Protein AF-A0A284R2G6-F1 (afdb_monomer_lite)

Organism: Armillaria ostoyae (NCBI:txid47428)

pLDDT: mean 84.26, std 8.33, range [53.84, 96.0]

Sequence (133 aa):
MALWIEDLQQCICVDSEGEQELTNAKAVELHCKCVRLAKQVKLFRKAQLIYLPGAALHLAEEAAEMTKFVDMEDQKLWLPSDFDSDIWETSCQTGLPAIEESLCEAQCLDALESIWSSQQTMRAFLAFWNRNL

Structure (mmCIF, N/CA/C/O backbone):
data_AF-A0A284R2G6-F1
#
_entry.id   AF-A0A284R2G6-F1
#
loop_
_atom_site.group_PDB
_atom_site.id
_atom_site.type_symbol
_atom_site.label_atom_id
_atom_site.label_alt_id
_atom_site.label_comp_id
_atom_site.label_asym_id
_atom_site.label_entity_id
_atom_site.label_seq_id
_atom_site.pdbx_PDB_ins_code
_atom_site.Cartn_x
_atom_site.Cartn_y
_atom_site.Cartn_z
_atom_site.occupancy
_atom_site.B_iso_or_equiv
_atom_site.auth_seq_id
_atom_site.auth_comp_id
_atom_site.auth_asym_id
_atom_site.auth_atom_id
_atom_site.pdbx_PDB_model_num
ATOM 1 N N . MET A 1 1 ? -3.420 5.654 -0.832 1.00 60.59 1 MET A N 1
ATOM 2 C CA . MET A 1 1 ? -2.358 6.001 0.147 1.00 60.59 1 MET A CA 1
ATOM 3 C C . MET A 1 1 ? -1.685 4.760 0.710 1.00 60.59 1 MET A C 1
ATOM 5 O O . MET A 1 1 ? -0.469 4.763 0.732 1.00 60.59 1 MET A O 1
ATOM 9 N N . ALA A 1 2 ? -2.424 3.729 1.128 1.00 75.50 2 ALA A N 1
ATOM 10 C CA . ALA A 1 2 ? -1.831 2.482 1.620 1.00 75.50 2 ALA A CA 1
ATOM 11 C C . ALA A 1 2 ? -1.005 1.735 0.563 1.00 75.50 2 ALA A C 1
ATOM 13 O O . ALA A 1 2 ? 0.140 1.410 0.820 1.00 75.50 2 ALA A O 1
ATOM 14 N N . LEU A 1 3 ? -1.540 1.617 -0.653 1.00 74.50 3 LEU A N 1
ATOM 15 C CA . LEU A 1 3 ? -0.912 0.904 -1.776 1.00 74.50 3 LEU A CA 1
ATOM 16 C C . LEU A 1 3 ? 0.472 1.474 -2.143 1.00 74.50 3 LEU A C 1
ATOM 18 O O . LEU A 1 3 ? 1.436 0.749 -2.314 1.00 74.50 3 LEU A O 1
ATOM 22 N N . TRP A 1 4 ? 0.622 2.803 -2.113 1.00 81.56 4 TRP A N 1
ATOM 23 C CA . TRP A 1 4 ? 1.928 3.464 -2.278 1.00 81.56 4 TRP A CA 1
ATOM 24 C C . TRP A 1 4 ? 2.930 3.138 -1.159 1.00 81.56 4 TRP A C 1
ATOM 26 O O . TRP A 1 4 ? 4.139 3.251 -1.357 1.00 81.56 4 TRP A O 1
ATOM 36 N N . ILE A 1 5 ? 2.442 2.840 0.050 1.00 86.06 5 ILE A N 1
ATOM 37 C CA . ILE A 1 5 ? 3.297 2.416 1.161 1.00 86.06 5 ILE A CA 1
ATOM 38 C C . ILE A 1 5 ? 3.712 0.962 0.937 1.00 86.06 5 ILE A C 1
ATOM 40 O O . ILE A 1 5 ? 4.889 0.684 1.122 1.00 86.06 5 ILE A O 1
ATOM 44 N N . GLU A 1 6 ? 2.811 0.091 0.481 1.00 85.56 6 GLU A N 1
ATOM 45 C CA . GLU A 1 6 ? 3.119 -1.304 0.121 1.00 85.56 6 GLU A CA 1
ATOM 46 C C . GLU A 1 6 ? 4.146 -1.379 -1.014 1.00 85.56 6 GLU A C 1
ATOM 48 O O . GLU A 1 6 ? 5.150 -2.073 -0.883 1.00 85.56 6 GLU A O 1
ATOM 53 N N . ASP A 1 7 ? 3.993 -0.561 -2.060 1.00 84.62 7 ASP A N 1
ATOM 54 C CA . ASP A 1 7 ? 4.995 -0.426 -3.123 1.00 84.62 7 ASP A CA 1
ATOM 55 C C . ASP A 1 7 ? 6.364 -0.017 -2.558 1.00 84.62 7 ASP A C 1
ATOM 57 O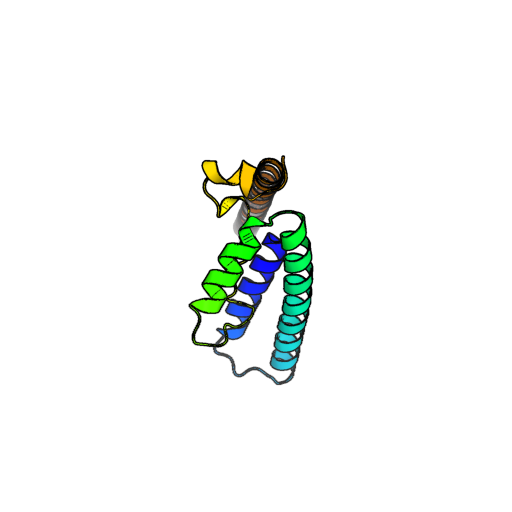 O . ASP A 1 7 ? 7.409 -0.521 -2.977 1.00 84.62 7 ASP A O 1
ATOM 61 N N . LEU A 1 8 ? 6.382 0.905 -1.586 1.00 85.25 8 LEU A N 1
ATOM 62 C CA . LEU A 1 8 ? 7.617 1.338 -0.936 1.00 85.25 8 LEU A CA 1
ATOM 63 C C . LEU A 1 8 ? 8.202 0.238 -0.036 1.00 85.25 8 LEU A C 1
ATOM 65 O O . LEU A 1 8 ? 9.424 0.124 0.001 1.00 85.25 8 LEU A O 1
ATOM 69 N N . GLN A 1 9 ? 7.373 -0.553 0.660 1.00 88.75 9 GLN A N 1
ATOM 70 C CA . GLN A 1 9 ? 7.813 -1.734 1.416 1.00 88.75 9 GLN A CA 1
ATOM 71 C C . GLN A 1 9 ? 8.490 -2.717 0.456 1.00 88.75 9 GLN A C 1
ATOM 73 O O . GLN A 1 9 ? 9.661 -3.037 0.642 1.00 88.75 9 GLN A O 1
ATOM 78 N N . GLN A 1 10 ? 7.817 -3.075 -0.641 1.00 86.00 10 GLN A N 1
ATOM 79 C CA . GLN A 1 10 ? 8.330 -4.012 -1.637 1.00 86.00 10 GLN A CA 1
ATOM 80 C C . GLN A 1 10 ? 9.634 -3.528 -2.283 1.00 86.00 10 GLN A C 1
ATOM 82 O O . GLN A 1 10 ? 10.574 -4.307 -2.432 1.00 86.00 10 GLN A O 1
ATOM 87 N N . CYS A 1 11 ? 9.730 -2.242 -2.632 1.00 84.88 11 CYS A N 1
ATOM 88 C CA . CYS A 1 11 ? 10.966 -1.680 -3.177 1.00 84.88 11 CYS A CA 1
ATOM 89 C C . CYS A 1 11 ? 12.137 -1.800 -2.194 1.00 84.88 11 CYS A C 1
ATOM 91 O O . CYS A 1 11 ? 13.253 -2.079 -2.622 1.00 84.88 11 CYS A O 1
ATOM 93 N N . ILE A 1 12 ? 11.905 -1.582 -0.895 1.00 85.81 12 ILE A N 1
ATOM 94 C CA . ILE A 1 12 ? 12.976 -1.690 0.101 1.00 85.81 12 ILE A CA 1
ATOM 95 C C . ILE A 1 12 ? 13.364 -3.156 0.332 1.00 85.81 12 ILE A C 1
ATOM 97 O O . ILE A 1 12 ? 14.559 -3.430 0.409 1.00 85.81 12 ILE A O 1
ATOM 101 N N . CYS A 1 13 ? 12.404 -4.089 0.343 1.00 85.50 13 CYS A N 1
ATOM 102 C CA . CYS A 1 13 ? 12.694 -5.527 0.392 1.00 85.50 13 CYS A CA 1
ATOM 103 C C . CYS A 1 13 ? 13.588 -5.959 -0.783 1.00 85.50 13 CYS A C 1
ATOM 105 O O . CYS A 1 13 ? 14.610 -6.607 -0.589 1.00 85.50 13 CYS A O 1
ATOM 107 N N . VAL A 1 14 ? 13.268 -5.531 -2.008 1.00 85.00 14 VAL A N 1
ATOM 108 C CA . VAL A 1 14 ? 14.093 -5.842 -3.189 1.00 85.00 14 VAL A CA 1
ATOM 109 C C . VAL A 1 14 ? 15.482 -5.194 -3.097 1.00 85.00 14 VAL A C 1
ATOM 111 O O . VAL A 1 14 ? 16.484 -5.818 -3.448 1.00 85.00 14 VAL A O 1
ATOM 114 N N . ASP A 1 15 ? 15.563 -3.949 -2.617 1.00 82.25 15 ASP A N 1
ATOM 115 C CA . ASP A 1 15 ? 16.835 -3.239 -2.441 1.00 82.25 15 ASP A CA 1
ATOM 116 C C . ASP A 1 15 ? 17.724 -3.884 -1.355 1.00 82.25 15 ASP A C 1
ATOM 118 O O . ASP A 1 15 ? 18.952 -3.805 -1.454 1.00 82.25 15 ASP A O 1
ATOM 122 N N . SER A 1 16 ? 17.133 -4.499 -0.323 1.00 78.69 16 SER A N 1
ATOM 123 C CA . SER A 1 16 ? 17.853 -5.142 0.785 1.00 78.69 16 SER A CA 1
ATOM 124 C C . SER A 1 16 ? 18.324 -6.563 0.456 1.00 78.69 16 SER A C 1
ATOM 126 O O . SER A 1 16 ? 19.371 -6.983 0.949 1.00 78.69 16 SER A O 1
ATOM 128 N N . GLU A 1 17 ? 17.613 -7.271 -0.426 1.00 79.00 17 GLU A N 1
ATOM 129 C CA . GLU A 1 17 ? 17.972 -8.608 -0.922 1.00 79.00 17 GLU A CA 1
ATOM 130 C C . GLU A 1 17 ? 19.102 -8.605 -1.969 1.00 79.00 17 GLU A C 1
ATOM 132 O O . GLU A 1 17 ? 19.706 -9.645 -2.241 1.00 79.00 17 GLU A O 1
ATOM 137 N N . GLY A 1 18 ? 19.422 -7.456 -2.571 1.00 72.19 18 GLY A N 1
ATOM 138 C CA . GLY A 1 18 ? 20.480 -7.354 -3.576 1.00 72.19 18 GLY A CA 1
ATOM 139 C C . GLY A 1 18 ? 21.867 -7.725 -3.026 1.00 72.19 18 GLY A C 1
ATOM 140 O O . GLY A 1 18 ? 22.448 -6.970 -2.255 1.00 72.19 18 GLY A O 1
ATOM 141 N N . GLU A 1 19 ? 22.449 -8.835 -3.500 1.00 53.84 19 GLU A N 1
ATOM 142 C CA . GLU A 1 19 ? 23.725 -9.443 -3.046 1.00 53.84 19 GLU A CA 1
ATOM 143 C C . GLU A 1 19 ? 25.001 -8.568 -3.176 1.00 53.84 19 GLU A C 1
ATOM 145 O O . GLU A 1 19 ? 26.114 -9.034 -2.920 1.00 53.84 19 GLU A O 1
ATOM 150 N N . GLN A 1 20 ? 24.903 -7.300 -3.585 1.00 63.53 20 GLN A N 1
ATOM 151 C CA . GLN A 1 20 ? 26.062 -6.405 -3.640 1.00 63.53 20 GLN A CA 1
ATOM 152 C C . GLN A 1 20 ? 26.352 -5.812 -2.262 1.00 63.53 20 GLN A C 1
ATOM 154 O O . GLN A 1 20 ? 25.486 -5.157 -1.687 1.00 63.53 20 GLN A O 1
ATOM 159 N N . GLU A 1 21 ? 27.599 -5.937 -1.786 1.00 60.28 21 GLU A N 1
ATOM 160 C CA . GLU A 1 21 ? 28.089 -5.183 -0.627 1.00 60.28 21 GLU A CA 1
ATOM 161 C C . GLU A 1 21 ? 27.707 -3.705 -0.785 1.00 60.28 21 GLU A C 1
ATOM 163 O O . GLU A 1 21 ? 28.177 -3.001 -1.691 1.00 60.28 21 GLU A O 1
ATOM 168 N N . LEU A 1 22 ? 26.779 -3.249 0.059 1.00 62.88 22 LEU A N 1
ATOM 169 C CA . LEU A 1 22 ? 26.223 -1.910 -0.035 1.00 62.88 22 LEU A CA 1
ATOM 170 C C . LEU A 1 22 ? 27.360 -0.908 0.142 1.00 62.88 22 LEU A C 1
ATOM 172 O O . LEU A 1 22 ? 27.927 -0.751 1.222 1.00 62.88 22 LEU A O 1
ATOM 176 N N . THR A 1 23 ? 27.679 -0.181 -0.927 1.00 78.00 23 THR A N 1
ATOM 177 C CA . THR A 1 23 ? 28.512 1.014 -0.815 1.00 78.00 23 THR A CA 1
ATOM 178 C C . THR A 1 23 ? 27.887 1.928 0.242 1.00 78.00 23 THR A C 1
ATOM 180 O O . THR A 1 23 ? 26.665 2.069 0.266 1.00 78.00 23 THR A O 1
ATOM 183 N N . ASN A 1 24 ? 28.692 2.596 1.076 1.00 79.88 24 ASN A N 1
ATOM 184 C CA . ASN A 1 24 ? 28.195 3.484 2.141 1.00 79.88 24 ASN A CA 1
ATOM 185 C C . ASN A 1 24 ? 27.088 4.452 1.668 1.00 79.88 24 ASN A C 1
ATOM 187 O O . ASN A 1 24 ? 26.153 4.733 2.410 1.00 79.88 24 ASN A O 1
ATOM 191 N N . ALA A 1 25 ? 27.153 4.921 0.416 1.00 82.38 25 ALA A N 1
ATOM 192 C CA . ALA A 1 25 ? 26.109 5.744 -0.196 1.00 82.38 25 ALA A CA 1
ATOM 193 C C . ALA A 1 25 ? 24.752 5.019 -0.344 1.00 82.38 25 ALA A C 1
ATOM 195 O O . ALA A 1 25 ? 23.724 5.590 0.012 1.00 82.38 25 ALA A O 1
ATOM 196 N N . LYS A 1 26 ? 24.744 3.760 -0.805 1.00 80.75 26 LYS A N 1
ATOM 197 C CA . LYS A 1 26 ? 23.528 2.936 -0.933 1.00 80.75 26 LYS A CA 1
ATOM 198 C C . LYS A 1 26 ? 22.922 2.611 0.435 1.00 80.75 26 LYS A C 1
ATOM 200 O O . LYS A 1 26 ? 21.710 2.678 0.593 1.00 80.75 26 LYS A O 1
ATOM 205 N N . ALA A 1 27 ? 23.759 2.338 1.440 1.00 82.88 27 ALA A N 1
ATOM 206 C CA . ALA A 1 27 ? 23.296 2.097 2.809 1.00 82.88 27 ALA A CA 1
ATOM 207 C C . ALA A 1 27 ? 22.597 3.330 3.415 1.00 82.88 27 ALA A C 1
ATOM 209 O O . ALA A 1 27 ? 21.559 3.208 4.064 1.00 82.88 27 ALA A O 1
ATOM 210 N N . VAL A 1 28 ? 23.128 4.534 3.164 1.00 87.31 28 VAL A N 1
ATOM 211 C CA . VAL A 1 28 ? 22.487 5.790 3.590 1.00 87.31 28 VAL A CA 1
ATOM 212 C C . VAL A 1 28 ? 21.159 6.005 2.862 1.00 87.31 28 VAL A C 1
ATOM 214 O O . VAL A 1 28 ? 20.181 6.410 3.491 1.00 87.31 28 VAL A O 1
ATOM 217 N N . GLU A 1 29 ? 21.097 5.716 1.562 1.00 86.56 29 GLU A N 1
ATOM 218 C CA . GLU A 1 29 ? 19.864 5.841 0.780 1.00 86.56 29 GLU A CA 1
ATOM 219 C C . GLU A 1 29 ? 18.769 4.891 1.282 1.00 86.56 29 GLU A C 1
ATOM 221 O O . GLU A 1 29 ? 17.641 5.332 1.520 1.00 86.56 29 GLU A O 1
ATOM 226 N N . LEU A 1 30 ? 19.114 3.622 1.514 1.00 86.06 30 LEU A N 1
ATOM 227 C CA . LEU A 1 30 ? 18.212 2.623 2.084 1.00 86.06 30 LEU A CA 1
ATOM 228 C C . LEU A 1 30 ? 17.695 3.096 3.446 1.00 86.06 30 LEU A C 1
ATOM 230 O O . LEU A 1 30 ? 16.486 3.172 3.657 1.00 86.06 30 LEU A O 1
ATOM 234 N N . HIS A 1 31 ? 18.583 3.552 4.332 1.00 86.31 31 HIS A N 1
ATOM 235 C CA . HIS A 1 31 ? 18.174 4.088 5.629 1.00 86.31 31 HIS A CA 1
ATOM 236 C C . HIS A 1 31 ? 17.196 5.272 5.499 1.00 86.31 31 HIS A C 1
ATOM 238 O O . HIS A 1 31 ? 16.194 5.347 6.216 1.00 86.31 31 HIS A O 1
ATOM 244 N N . CYS A 1 32 ? 17.432 6.186 4.552 1.00 87.88 32 CYS A N 1
ATOM 245 C CA . CYS A 1 32 ? 16.514 7.293 4.279 1.00 87.88 32 CYS A CA 1
ATOM 246 C C . CYS A 1 32 ? 15.138 6.801 3.802 1.00 87.88 32 CYS A C 1
ATOM 248 O O . CYS A 1 32 ? 14.114 7.353 4.226 1.00 87.88 32 CYS A O 1
ATOM 250 N N . LYS A 1 33 ? 15.098 5.761 2.956 1.00 88.19 33 LYS A N 1
ATOM 251 C CA . LYS A 1 33 ? 13.856 5.118 2.502 1.00 88.19 33 LYS A CA 1
ATOM 252 C C . LYS A 1 33 ? 13.097 4.495 3.680 1.00 88.19 33 LYS A C 1
ATOM 254 O O . LYS A 1 33 ? 11.924 4.833 3.849 1.00 88.19 33 LYS A O 1
ATOM 259 N N . CYS A 1 34 ? 13.756 3.732 4.557 1.00 87.00 34 CYS A N 1
ATOM 260 C CA . CYS A 1 34 ? 13.133 3.143 5.753 1.00 87.00 34 CYS A CA 1
ATOM 261 C C . CYS A 1 34 ? 12.573 4.215 6.704 1.00 87.00 34 CYS A C 1
ATOM 263 O O . CYS A 1 34 ? 11.446 4.109 7.188 1.00 87.00 34 CYS A O 1
ATOM 265 N N . VAL A 1 35 ? 13.311 5.307 6.950 1.00 89.50 35 VAL A N 1
ATOM 266 C CA . VAL A 1 35 ? 12.833 6.411 7.807 1.00 89.50 35 VAL A CA 1
ATOM 267 C C . VAL A 1 35 ? 11.620 7.116 7.195 1.00 89.50 35 VAL A C 1
ATOM 269 O O . VAL A 1 35 ? 10.708 7.539 7.915 1.00 89.50 35 VAL A O 1
ATOM 272 N N . ARG A 1 36 ? 11.584 7.267 5.868 1.00 90.19 36 ARG A N 1
ATOM 273 C CA . ARG A 1 36 ? 10.421 7.822 5.168 1.00 90.19 36 ARG A CA 1
ATOM 274 C C . ARG A 1 36 ? 9.222 6.888 5.287 1.00 90.19 36 ARG A C 1
ATOM 276 O O . ARG A 1 36 ? 8.142 7.368 5.629 1.00 90.19 36 ARG A O 1
ATOM 283 N N . LEU A 1 37 ? 9.428 5.592 5.069 1.00 89.19 37 LEU A N 1
ATOM 284 C CA . LEU A 1 37 ? 8.403 4.567 5.223 1.00 89.19 37 LEU A CA 1
ATOM 285 C C . LEU A 1 37 ? 7.804 4.602 6.631 1.00 89.19 37 LEU A C 1
ATOM 287 O O . LEU A 1 37 ? 6.597 4.753 6.785 1.00 89.19 37 LEU A O 1
ATOM 291 N N . ALA A 1 38 ? 8.653 4.644 7.658 1.00 88.00 38 ALA A N 1
ATOM 292 C CA . ALA A 1 38 ? 8.242 4.754 9.053 1.00 88.00 38 ALA A CA 1
ATOM 293 C C . ALA A 1 38 ? 7.295 5.929 9.329 1.00 88.00 38 ALA A C 1
ATOM 295 O O . ALA A 1 38 ? 6.331 5.816 10.089 1.00 88.00 38 ALA A O 1
ATOM 296 N N . LYS A 1 39 ? 7.579 7.093 8.735 1.00 90.12 39 LYS A N 1
ATOM 297 C CA . LYS A 1 39 ? 6.733 8.284 8.879 1.00 90.12 39 LYS A CA 1
ATOM 298 C C . LYS A 1 39 ? 5.386 8.088 8.190 1.00 90.12 39 LYS A C 1
ATOM 300 O O . LYS A 1 39 ? 4.368 8.456 8.773 1.00 90.12 39 LYS A O 1
ATOM 305 N N . GLN A 1 40 ? 5.379 7.508 6.991 1.00 89.94 40 GLN A N 1
ATOM 306 C CA . GLN A 1 40 ? 4.152 7.262 6.233 1.00 89.94 40 GLN A CA 1
ATOM 307 C C . GLN A 1 40 ? 3.267 6.220 6.912 1.00 89.94 40 GLN A C 1
ATOM 309 O O . GLN A 1 40 ? 2.089 6.491 7.121 1.00 89.94 40 GLN A O 1
ATOM 314 N N . VAL A 1 41 ? 3.839 5.105 7.373 1.00 89.38 41 VAL A N 1
ATOM 315 C CA . VAL A 1 41 ? 3.115 4.088 8.148 1.00 89.38 41 VAL A CA 1
ATOM 316 C C . VAL A 1 41 ? 2.497 4.717 9.396 1.00 89.38 41 VAL A C 1
ATOM 318 O O . VAL A 1 41 ? 1.308 4.555 9.643 1.00 89.38 41 VAL A O 1
ATOM 321 N N . LYS A 1 42 ? 3.244 5.532 10.153 1.00 89.44 42 LYS A N 1
ATOM 322 C CA . LYS A 1 42 ? 2.693 6.235 11.327 1.00 89.44 42 LYS A CA 1
ATOM 323 C C . LYS A 1 42 ? 1.534 7.172 10.984 1.00 89.44 42 LYS A C 1
ATOM 325 O O . LYS A 1 42 ? 0.586 7.266 11.762 1.00 89.44 42 LYS A O 1
ATOM 330 N N . LEU A 1 43 ? 1.609 7.897 9.868 1.00 90.00 43 LEU A N 1
ATOM 331 C CA . LEU A 1 43 ? 0.515 8.759 9.412 1.00 90.00 43 LEU A CA 1
ATOM 332 C C . LEU A 1 43 ? -0.701 7.934 8.990 1.00 90.00 43 LEU A C 1
ATOM 334 O O . LEU A 1 43 ? -1.822 8.255 9.379 1.00 90.00 43 LEU A O 1
ATOM 338 N N . PHE A 1 44 ? -0.471 6.846 8.264 1.00 89.50 44 PHE A N 1
ATOM 339 C CA . PHE A 1 44 ? -1.518 5.939 7.827 1.00 89.50 44 PHE A CA 1
ATOM 340 C C . PHE A 1 44 ? -2.230 5.280 9.010 1.00 89.50 44 PHE A C 1
ATOM 342 O O . PHE A 1 44 ? -3.452 5.310 9.070 1.00 89.50 44 PHE A O 1
ATOM 349 N N . ARG A 1 45 ? -1.493 4.817 10.023 1.00 88.38 45 ARG A N 1
ATOM 350 C CA . ARG A 1 45 ? -2.058 4.241 11.256 1.00 88.38 45 ARG A CA 1
ATOM 351 C C . ARG A 1 45 ? -2.966 5.223 12.002 1.00 88.38 45 ARG A C 1
ATOM 353 O O . ARG A 1 45 ? -3.998 4.830 12.535 1.00 88.38 45 ARG A O 1
ATOM 360 N N . LYS A 1 46 ? -2.629 6.520 12.008 1.00 89.69 46 LYS A N 1
ATOM 361 C CA . LYS A 1 46 ? -3.510 7.559 12.575 1.00 89.69 46 LYS A CA 1
ATOM 362 C C . LYS A 1 46 ? -4.807 7.707 11.783 1.00 89.69 46 LYS A C 1
ATOM 364 O O . LYS A 1 46 ? -5.854 7.901 12.389 1.00 89.69 46 LYS A O 1
ATOM 369 N N . ALA A 1 47 ? -4.738 7.624 10.456 1.00 87.75 47 ALA A N 1
ATOM 370 C CA . ALA A 1 47 ? -5.923 7.652 9.607 1.00 87.75 47 ALA A CA 1
ATOM 371 C C . ALA A 1 47 ? -6.769 6.378 9.784 1.00 87.75 47 ALA A C 1
ATOM 373 O O . ALA A 1 47 ? -7.984 6.480 9.927 1.00 87.75 47 ALA A O 1
ATOM 374 N N . GLN A 1 48 ? -6.138 5.201 9.869 1.00 88.56 48 GLN A N 1
ATOM 375 C CA . GLN A 1 48 ? -6.819 3.933 10.148 1.00 88.56 48 GLN A CA 1
ATOM 376 C C . GLN A 1 48 ? -7.592 3.986 11.465 1.00 88.56 48 GLN A C 1
ATOM 378 O O . GLN A 1 48 ? -8.737 3.568 11.500 1.00 88.56 48 GLN A O 1
ATOM 383 N N . LEU A 1 49 ? -7.040 4.582 12.525 1.00 86.81 49 LEU A N 1
ATOM 384 C CA . LEU A 1 49 ? -7.760 4.704 13.798 1.00 86.81 49 LEU A CA 1
ATOM 385 C C . LEU A 1 49 ? -9.092 5.475 13.673 1.00 86.81 49 LEU A C 1
ATOM 387 O O . LEU A 1 49 ? -10.024 5.225 14.430 1.00 86.81 49 LEU A O 1
ATOM 391 N N . ILE A 1 50 ? -9.177 6.424 12.738 1.00 88.25 50 ILE A N 1
ATOM 392 C CA . ILE A 1 50 ? -10.366 7.263 12.532 1.00 88.25 50 ILE A CA 1
ATOM 393 C C . ILE A 1 50 ? -11.354 6.584 11.579 1.00 88.25 50 ILE A C 1
ATOM 395 O O . ILE A 1 50 ? -12.560 6.622 11.809 1.00 88.25 50 ILE A O 1
ATOM 399 N N . TYR A 1 51 ? -10.844 5.992 10.500 1.00 87.25 51 TYR A N 1
ATOM 400 C CA . TYR A 1 51 ? -11.650 5.535 9.366 1.00 87.25 51 TYR A CA 1
ATOM 401 C C . TYR A 1 51 ? -11.868 4.020 9.322 1.00 87.25 51 TYR A C 1
ATOM 403 O O . TYR A 1 51 ? -12.822 3.549 8.708 1.00 87.25 51 TYR A O 1
ATOM 411 N N . LEU A 1 52 ? -10.997 3.262 9.979 1.00 88.75 52 LEU A N 1
ATOM 412 C CA . LEU A 1 52 ? -10.946 1.804 9.969 1.00 88.75 52 LEU A CA 1
ATOM 413 C C . LEU A 1 52 ? -10.679 1.275 11.391 1.00 88.75 52 LEU A C 1
ATOM 415 O O . LEU A 1 52 ? -9.643 0.653 11.643 1.00 88.75 52 LEU A O 1
ATOM 419 N N . PRO A 1 53 ? -11.573 1.553 12.359 1.00 83.56 53 PRO A N 1
ATOM 420 C CA . PRO A 1 53 ? -11.362 1.174 13.754 1.00 83.56 53 PRO A CA 1
ATOM 421 C C . PRO A 1 53 ? -11.165 -0.337 13.945 1.00 83.56 53 PRO A C 1
ATOM 423 O O . PRO A 1 53 ? -10.417 -0.729 14.839 1.00 83.56 53 PRO A O 1
ATOM 426 N N . GLY A 1 54 ? -11.754 -1.183 13.089 1.00 83.75 54 GLY A N 1
ATOM 427 C CA . GLY A 1 54 ? -11.546 -2.634 13.144 1.00 83.75 54 GLY A CA 1
ATOM 428 C C . GLY A 1 54 ? -10.090 -3.050 12.915 1.00 83.75 54 GLY A C 1
ATOM 429 O O . GLY A 1 54 ? -9.599 -3.954 13.585 1.00 83.75 54 GLY A O 1
ATOM 430 N N . ALA A 1 55 ? -9.341 -2.323 12.078 1.00 84.94 55 ALA A N 1
ATOM 431 C CA . ALA A 1 55 ? -7.920 -2.598 11.864 1.00 84.94 55 ALA A CA 1
ATOM 432 C C . ALA A 1 55 ? -7.077 -2.397 13.130 1.00 84.94 55 ALA A C 1
ATOM 434 O O . ALA A 1 55 ? -6.062 -3.064 13.303 1.00 84.94 55 ALA A O 1
ATOM 435 N N . ALA A 1 56 ? -7.484 -1.506 14.039 1.00 82.06 56 ALA A N 1
ATOM 436 C CA . ALA A 1 56 ? -6.756 -1.295 15.287 1.00 82.06 56 ALA A CA 1
ATOM 437 C C . ALA A 1 56 ? -6.820 -2.518 16.218 1.00 82.06 56 ALA A C 1
ATOM 439 O O . ALA A 1 56 ? -5.860 -2.762 16.948 1.00 82.06 56 ALA A O 1
ATOM 440 N N . LEU A 1 57 ? -7.919 -3.282 16.181 1.00 81.94 57 LEU A N 1
ATOM 441 C CA . LEU A 1 57 ? -8.070 -4.509 16.968 1.00 81.94 57 LEU A CA 1
ATOM 442 C C . LEU A 1 57 ? -7.123 -5.595 16.461 1.00 81.94 57 LEU A C 1
ATOM 444 O O . LEU A 1 57 ? -6.329 -6.114 17.239 1.00 81.94 57 LEU A O 1
ATOM 448 N N . HIS A 1 58 ? -7.116 -5.841 15.152 1.00 82.06 58 HIS A N 1
ATOM 449 C CA . HIS A 1 58 ? -6.228 -6.836 14.552 1.00 82.06 58 HIS A CA 1
ATOM 450 C C . HIS A 1 58 ? -4.748 -6.485 14.715 1.00 82.06 58 HIS A C 1
ATOM 452 O O . HIS A 1 58 ? -3.935 -7.355 15.002 1.00 82.06 58 HIS A O 1
ATOM 458 N N . LEU A 1 59 ? -4.392 -5.201 14.645 1.00 81.88 59 LEU A N 1
ATOM 459 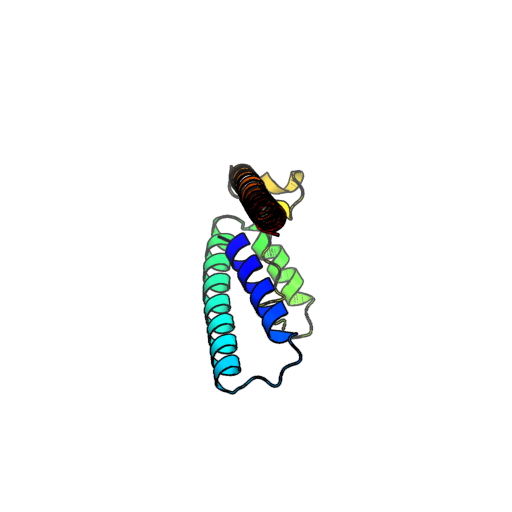C CA . LEU A 1 59 ? -3.025 -4.763 14.940 1.00 81.88 59 LEU A CA 1
ATOM 460 C C . LEU A 1 59 ? -2.619 -5.009 16.395 1.00 81.88 59 LEU A C 1
ATOM 462 O O . LEU A 1 59 ? -1.449 -5.274 16.668 1.00 81.88 59 LEU A O 1
ATOM 466 N N . ALA A 1 60 ? -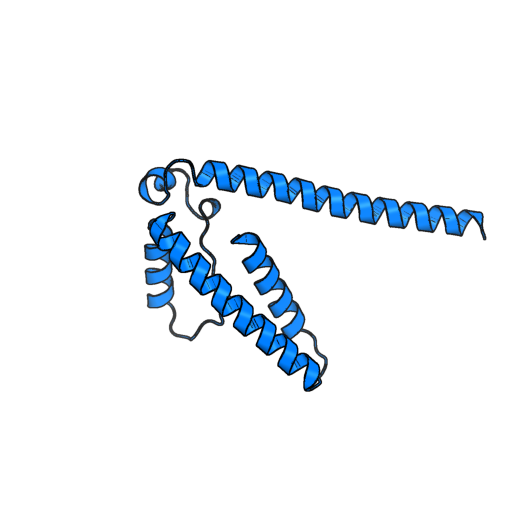3.555 -4.877 17.336 1.00 80.88 60 ALA A N 1
ATOM 467 C CA . ALA A 1 60 ? -3.289 -5.161 18.741 1.00 80.88 60 ALA A CA 1
ATOM 468 C C . ALA A 1 60 ? -3.125 -6.668 18.990 1.00 80.88 60 ALA A C 1
ATOM 470 O O . ALA A 1 60 ? -2.266 -7.054 19.781 1.00 80.88 60 ALA A O 1
ATOM 471 N N . GLU A 1 61 ? -3.907 -7.500 18.298 1.00 82.75 61 GLU A N 1
ATOM 472 C CA . GLU A 1 61 ? -3.780 -8.962 18.310 1.00 82.75 61 GLU A CA 1
ATOM 473 C C . GLU A 1 61 ? -2.433 -9.405 17.725 1.00 82.75 61 GLU A C 1
ATOM 475 O O . GLU A 1 61 ? -1.671 -10.091 18.404 1.00 82.75 61 GLU A O 1
ATOM 480 N N . GLU A 1 62 ? -2.071 -8.916 16.534 1.00 78.81 62 GLU A N 1
ATOM 481 C CA . GLU A 1 62 ? -0.772 -9.190 15.905 1.00 78.81 62 GLU A CA 1
ATOM 482 C C . GLU A 1 62 ? 0.392 -8.773 16.814 1.00 78.81 62 GLU A C 1
ATOM 484 O O . GLU A 1 62 ? 1.344 -9.529 17.007 1.00 78.81 62 GLU A O 1
ATOM 489 N N . ALA A 1 63 ? 0.310 -7.594 17.438 1.00 77.56 63 ALA A N 1
ATOM 490 C CA . ALA A 1 63 ? 1.339 -7.125 18.361 1.00 77.56 63 ALA A CA 1
ATOM 491 C C . ALA A 1 63 ? 1.449 -7.980 19.636 1.00 77.56 63 ALA A C 1
ATOM 493 O O . ALA A 1 63 ? 2.530 -8.058 20.219 1.00 77.56 63 ALA A O 1
ATOM 494 N N . ALA A 1 64 ? 0.355 -8.601 20.088 1.00 77.38 64 ALA A N 1
ATOM 495 C CA . ALA A 1 64 ? 0.348 -9.479 21.255 1.00 77.38 64 ALA A CA 1
ATOM 496 C C . ALA A 1 64 ? 0.919 -10.872 20.943 1.00 77.38 64 ALA A C 1
ATOM 498 O O . ALA A 1 64 ? 1.559 -11.482 21.801 1.00 77.38 64 ALA A O 1
ATOM 499 N N . GLU A 1 65 ? 0.710 -11.367 19.722 1.00 76.00 65 GLU A N 1
ATOM 500 C CA . GLU A 1 65 ? 1.239 -12.652 19.253 1.00 76.00 65 GLU A CA 1
ATOM 501 C C . GLU A 1 65 ? 2.718 -12.566 18.839 1.00 76.00 65 GLU A C 1
ATOM 503 O O . GLU A 1 65 ? 3.474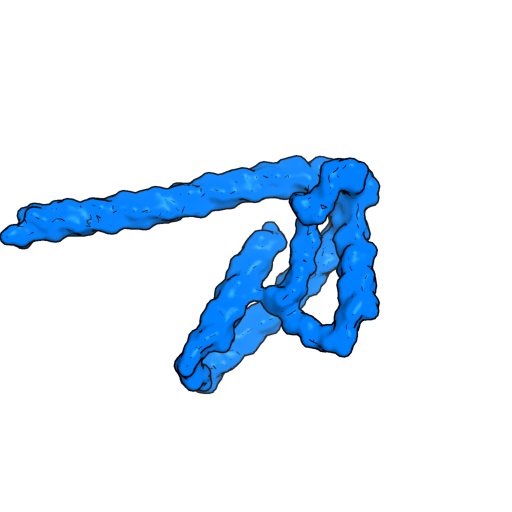 -13.540 18.950 1.00 76.00 65 GLU A O 1
ATOM 508 N N . MET A 1 66 ? 3.173 -11.387 18.411 1.00 70.62 66 MET A N 1
ATOM 509 C CA . MET A 1 66 ? 4.555 -11.163 17.999 1.00 70.62 66 MET A CA 1
ATOM 510 C C . MET A 1 66 ? 5.523 -11.160 19.189 1.00 70.62 66 MET A C 1
ATOM 512 O O . MET A 1 66 ? 5.589 -10.241 19.999 1.00 70.62 66 MET A O 1
ATOM 516 N N . THR A 1 67 ? 6.379 -12.182 19.242 1.00 62.50 67 THR A N 1
ATOM 517 C CA . THR A 1 67 ? 7.472 -12.301 20.227 1.00 62.50 67 THR A CA 1
ATOM 518 C C . THR A 1 67 ? 8.758 -11.579 19.803 1.00 62.50 67 THR A C 1
ATOM 520 O O . THR A 1 67 ? 9.715 -11.520 20.577 1.00 62.50 67 THR A O 1
ATOM 523 N N . LYS A 1 68 ? 8.817 -11.051 18.573 1.00 64.06 68 LYS A N 1
ATOM 524 C CA . LYS A 1 68 ? 9.992 -10.391 17.982 1.00 64.06 68 LYS A CA 1
ATOM 525 C C . LYS A 1 68 ? 9.627 -9.016 17.427 1.00 64.06 68 LYS A C 1
ATOM 527 O O . LYS A 1 68 ? 8.491 -8.790 17.026 1.00 64.06 68 LYS A O 1
ATOM 532 N N . PHE A 1 69 ? 10.615 -8.121 17.376 1.00 62.78 69 PHE A N 1
ATOM 533 C CA . PHE A 1 69 ? 10.500 -6.870 16.629 1.00 62.78 69 PHE A CA 1
ATOM 534 C C . PHE A 1 69 ? 10.332 -7.191 15.141 1.00 62.78 69 PHE A C 1
ATOM 536 O O . PHE A 1 69 ? 11.195 -7.849 14.565 1.00 62.78 69 PHE A O 1
ATOM 543 N N . VAL A 1 70 ? 9.220 -6.745 14.559 1.00 65.56 70 VAL A N 1
ATOM 544 C CA . VAL A 1 70 ? 8.947 -6.830 13.120 1.00 65.56 70 VAL A CA 1
ATOM 545 C C . VAL A 1 70 ? 9.363 -5.516 12.474 1.00 65.56 70 VAL A C 1
ATOM 547 O O . VAL A 1 70 ? 8.942 -4.439 12.922 1.00 65.56 70 VAL A O 1
ATOM 550 N N . ASP A 1 71 ? 10.202 -5.612 11.445 1.00 74.88 71 ASP A N 1
ATOM 551 C CA . ASP A 1 71 ? 10.633 -4.463 10.662 1.00 74.88 71 ASP A CA 1
ATOM 552 C C . ASP A 1 71 ? 9.431 -3.816 9.968 1.00 74.88 71 ASP A C 1
ATOM 554 O O . AS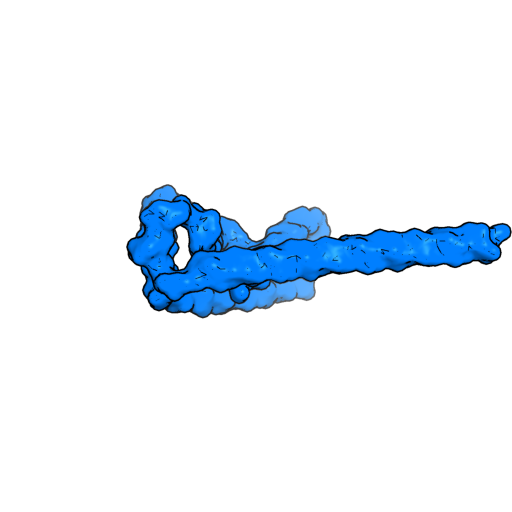P A 1 71 ? 8.434 -4.460 9.652 1.00 74.88 71 ASP A O 1
ATOM 558 N N . MET A 1 72 ? 9.481 -2.499 9.761 1.00 74.62 72 MET A N 1
ATOM 559 C CA . MET A 1 72 ? 8.324 -1.776 9.212 1.00 74.62 72 MET A CA 1
ATOM 560 C C . MET A 1 72 ? 7.993 -2.166 7.766 1.00 74.62 72 MET A C 1
ATOM 562 O O . MET A 1 72 ? 6.894 -1.872 7.300 1.00 74.62 72 MET A O 1
ATOM 566 N N . GLU A 1 73 ? 8.921 -2.823 7.077 1.00 76.06 73 GLU A N 1
ATOM 567 C CA . GLU A 1 73 ? 8.733 -3.397 5.743 1.00 76.06 73 GLU A CA 1
ATOM 568 C C . GLU A 1 73 ? 7.772 -4.591 5.763 1.00 76.06 73 GLU A C 1
ATOM 570 O O . GLU A 1 73 ? 6.946 -4.707 4.867 1.00 76.06 73 GLU A O 1
ATOM 575 N N . ASP A 1 74 ? 7.771 -5.374 6.843 1.00 75.62 74 ASP A N 1
ATOM 576 C CA . ASP A 1 74 ? 6.978 -6.604 6.965 1.00 75.62 74 ASP A CA 1
ATOM 577 C C . ASP A 1 74 ? 5.635 -6.394 7.684 1.00 75.62 74 ASP A C 1
ATOM 579 O O . ASP A 1 74 ? 4.856 -7.327 7.887 1.00 75.62 74 ASP A O 1
ATOM 583 N N . GLN A 1 75 ? 5.345 -5.168 8.126 1.00 81.88 75 GLN A N 1
ATOM 584 C CA . GLN A 1 75 ? 4.102 -4.876 8.836 1.00 81.88 75 GLN A CA 1
ATOM 585 C C . GLN A 1 75 ? 2.922 -4.797 7.871 1.00 81.88 75 GLN A C 1
ATOM 587 O O . GLN A 1 75 ? 2.853 -3.885 7.042 1.00 81.88 75 GLN A O 1
ATOM 592 N N . LYS A 1 76 ? 1.934 -5.677 8.072 1.00 84.75 76 LYS A N 1
ATOM 593 C CA . LYS A 1 76 ? 0.693 -5.682 7.297 1.00 84.75 76 LYS A CA 1
ATOM 594 C C . LYS A 1 76 ? -0.082 -4.373 7.472 1.00 84.75 76 LYS A C 1
ATOM 596 O O . LYS A 1 76 ? -0.388 -3.925 8.587 1.00 84.75 76 LYS A O 1
ATOM 601 N N . LEU A 1 77 ? -0.427 -3.738 6.358 1.00 84.69 77 LEU A N 1
ATOM 602 C CA . LEU A 1 77 ? -1.239 -2.527 6.326 1.00 84.69 77 LEU A CA 1
ATOM 603 C C . LEU A 1 77 ? -2.706 -2.900 6.124 1.00 84.69 77 LEU A C 1
ATOM 605 O O . LEU A 1 77 ? -3.220 -2.696 5.048 1.00 84.69 77 LEU A O 1
ATOM 609 N N . TRP A 1 78 ? -3.382 -3.411 7.157 1.00 87.25 78 TRP A N 1
ATOM 610 C CA . TRP A 1 78 ? -4.804 -3.794 7.091 1.00 87.25 78 TRP A CA 1
ATOM 611 C C . TRP A 1 78 ? -5.698 -2.821 6.291 1.00 87.25 78 TRP A C 1
ATOM 613 O O . TRP A 1 78 ? -5.851 -1.651 6.667 1.00 87.25 78 TRP A O 1
ATOM 623 N N . LEU A 1 79 ? -6.310 -3.310 5.216 1.00 87.44 79 LEU A N 1
ATOM 624 C CA . LEU A 1 79 ? -7.224 -2.581 4.335 1.00 87.44 79 LEU A CA 1
ATOM 625 C C . LEU A 1 79 ? -8.668 -3.064 4.484 1.00 87.44 79 LEU A C 1
ATOM 627 O O . LEU A 1 79 ? -8.901 -4.135 5.033 1.00 87.44 79 LEU A O 1
ATOM 631 N N . PRO A 1 80 ? -9.663 -2.298 4.000 1.00 86.81 80 PRO A N 1
ATOM 632 C CA . PRO A 1 80 ? -11.041 -2.777 3.923 1.00 86.81 80 PRO A CA 1
ATOM 633 C C . PRO A 1 80 ? -11.165 -4.128 3.201 1.00 86.81 80 PRO A C 1
ATOM 635 O O . PRO A 1 80 ? -11.867 -5.005 3.694 1.00 86.81 80 PRO A O 1
ATOM 638 N N . SER A 1 81 ? -10.425 -4.321 2.107 1.00 85.94 81 SER A N 1
ATOM 639 C CA . SER A 1 81 ? -10.347 -5.575 1.349 1.00 85.94 81 SER A CA 1
ATOM 640 C C . SER A 1 81 ? -9.750 -6.767 2.112 1.00 85.94 81 SER A C 1
ATOM 642 O O . SER A 1 81 ? -9.987 -7.907 1.720 1.00 85.94 81 SER A O 1
ATOM 644 N N . ASP A 1 82 ? -9.032 -6.544 3.220 1.00 86.25 82 ASP A N 1
ATOM 645 C CA . ASP A 1 82 ? -8.553 -7.618 4.105 1.00 86.25 82 ASP A CA 1
ATOM 646 C C . ASP A 1 82 ? -9.638 -8.172 5.041 1.00 86.25 82 ASP A C 1
ATOM 648 O O . ASP A 1 82 ? -9.416 -9.184 5.710 1.00 86.25 82 ASP A O 1
ATOM 652 N N . PHE A 1 83 ? -10.781 -7.494 5.143 1.00 83.81 83 PHE A N 1
ATOM 653 C CA . PHE A 1 83 ? -11.886 -7.888 6.006 1.00 83.81 83 PHE A CA 1
ATOM 654 C C . PHE A 1 83 ? -12.980 -8.585 5.204 1.00 83.81 83 PHE A C 1
ATOM 656 O O . PHE A 1 83 ? -13.275 -8.190 4.076 1.00 83.81 83 PHE A O 1
ATOM 663 N N . ASP A 1 84 ? -13.650 -9.559 5.819 1.00 84.00 84 ASP A N 1
ATOM 664 C CA . ASP A 1 84 ? -14.861 -10.139 5.243 1.00 84.00 84 ASP A CA 1
ATOM 665 C C . ASP A 1 84 ? -15.955 -9.069 5.097 1.00 84.00 84 ASP A C 1
ATOM 667 O O . ASP A 1 84 ? -16.106 -8.183 5.945 1.00 84.00 84 ASP A O 1
ATOM 671 N N . SER A 1 85 ? -16.769 -9.171 4.045 1.00 80.75 85 SER A N 1
ATOM 672 C CA . SER A 1 85 ? -17.835 -8.198 3.758 1.00 80.75 85 SER A CA 1
ATOM 673 C C . SER A 1 85 ? -18.815 -8.009 4.919 1.00 80.75 85 SER A C 1
ATOM 675 O O . SER A 1 85 ? -19.347 -6.918 5.116 1.00 80.75 85 SER A O 1
ATOM 677 N N . ASP A 1 86 ? -19.021 -9.060 5.715 1.00 82.50 86 ASP A N 1
ATOM 678 C CA . ASP A 1 86 ? -19.974 -9.089 6.827 1.00 82.50 86 ASP A CA 1
ATOM 679 C C . ASP A 1 86 ? -19.555 -8.186 7.998 1.00 82.50 86 ASP A C 1
ATOM 681 O O . ASP A 1 86 ? -20.403 -7.728 8.764 1.00 82.50 86 ASP A O 1
ATOM 685 N N . ILE A 1 87 ? -18.257 -7.898 8.137 1.00 83.69 87 ILE A N 1
ATOM 686 C CA . ILE A 1 87 ? -17.715 -7.066 9.223 1.00 83.69 87 ILE A CA 1
ATOM 687 C C . ILE A 1 87 ? -17.431 -5.626 8.787 1.00 83.69 87 ILE A C 1
ATOM 689 O O . ILE A 1 87 ? -17.094 -4.787 9.626 1.00 83.69 87 ILE A O 1
ATOM 693 N N . TRP A 1 88 ? -17.600 -5.290 7.505 1.00 83.75 88 TRP A N 1
ATOM 694 C CA . TRP A 1 88 ? -17.335 -3.942 6.996 1.00 83.75 88 TRP A CA 1
ATOM 695 C C . TRP A 1 88 ? -18.198 -2.873 7.663 1.00 83.75 88 TRP A C 1
ATOM 697 O O . TRP A 1 88 ? -17.690 -1.803 7.991 1.00 83.75 88 TRP A O 1
ATOM 707 N N . GLU A 1 89 ? -19.478 -3.156 7.915 1.00 78.94 89 GLU A N 1
ATOM 708 C CA . GLU A 1 89 ? -20.398 -2.192 8.536 1.00 78.94 89 GLU A CA 1
ATOM 709 C C . GLU A 1 89 ? -19.995 -1.820 9.970 1.00 78.94 89 GLU A C 1
ATOM 711 O O . GLU A 1 89 ? -20.259 -0.706 10.423 1.00 78.94 89 GLU A O 1
ATOM 716 N N . THR A 1 90 ? -19.344 -2.742 10.683 1.00 81.44 90 THR A N 1
ATOM 717 C CA . THR A 1 90 ? -18.906 -2.543 12.070 1.00 81.44 90 THR A CA 1
ATOM 718 C C . THR A 1 90 ? -17.465 -2.052 12.179 1.00 81.44 90 THR A C 1
ATOM 720 O O . THR A 1 90 ? -17.123 -1.361 13.138 1.00 81.44 90 THR A O 1
ATOM 723 N N . SER A 1 91 ? -16.620 -2.413 11.213 1.00 82.81 91 SER A N 1
ATOM 724 C CA . SER A 1 91 ? -15.166 -2.225 11.274 1.00 82.81 91 SER A CA 1
ATOM 725 C C . SER A 1 91 ? -14.660 -1.048 10.443 1.00 82.81 91 SER A C 1
ATOM 727 O O . SER A 1 91 ? -13.578 -0.528 10.729 1.00 82.81 91 SER A O 1
ATOM 729 N N . CYS A 1 92 ? -15.430 -0.613 9.445 1.00 87.06 92 CYS A N 1
ATOM 730 C CA . CYS A 1 92 ? -15.068 0.436 8.498 1.00 87.06 92 CYS A CA 1
ATOM 731 C C . CYS A 1 92 ? -16.041 1.614 8.596 1.00 87.06 92 CYS A C 1
ATOM 733 O O . CYS A 1 92 ? -17.228 1.453 8.877 1.00 87.06 92 CYS A O 1
ATOM 735 N N . GLN A 1 93 ? -15.569 2.822 8.288 1.00 86.88 93 GLN A N 1
ATOM 736 C CA . GLN A 1 93 ? -16.481 3.931 8.034 1.00 86.88 93 GLN A CA 1
ATOM 737 C C . GLN A 1 93 ? -17.367 3.618 6.816 1.00 86.88 93 GLN A C 1
ATOM 739 O O . GLN A 1 93 ? -16.906 3.077 5.809 1.00 86.88 93 GLN A O 1
ATOM 744 N N . THR A 1 94 ? -18.642 4.006 6.885 1.00 85.62 94 THR A N 1
ATOM 745 C CA . THR A 1 94 ? -19.606 3.840 5.792 1.00 85.62 94 THR A CA 1
ATOM 746 C C . THR A 1 94 ? -19.064 4.374 4.463 1.00 85.62 94 THR A C 1
ATOM 748 O O . THR A 1 94 ? -18.620 5.519 4.378 1.00 85.62 94 THR A O 1
ATOM 751 N N . GLY A 1 95 ? -19.123 3.545 3.418 1.00 84.44 95 GLY A N 1
ATOM 752 C CA . GLY A 1 95 ? -18.667 3.884 2.066 1.00 84.44 95 GLY A CA 1
ATOM 753 C C . GLY A 1 95 ? -17.157 3.753 1.836 1.00 84.44 95 GLY A C 1
ATOM 754 O O . GLY A 1 95 ? -16.733 3.789 0.685 1.00 84.44 95 GLY A O 1
ATOM 755 N N . LEU A 1 96 ? -16.348 3.545 2.882 1.00 87.19 96 LEU A N 1
ATOM 756 C CA . LEU A 1 96 ? -14.902 3.361 2.743 1.00 87.19 96 LEU A CA 1
ATOM 757 C C . LEU A 1 96 ? -14.520 2.119 1.913 1.00 87.19 96 LEU A C 1
ATOM 759 O O . LEU A 1 96 ? -13.653 2.275 1.055 1.00 87.19 96 LEU A O 1
ATOM 763 N N . PRO A 1 97 ? -15.156 0.938 2.085 1.00 88.12 97 PRO A N 1
ATOM 764 C CA . PRO A 1 97 ? -14.838 -0.232 1.262 1.00 88.12 97 PRO A CA 1
ATOM 765 C C . PRO A 1 97 ? -15.100 0.005 -0.229 1.00 88.12 97 PRO A C 1
ATOM 767 O O . PRO A 1 97 ? -14.247 -0.285 -1.052 1.00 88.12 97 PRO A O 1
ATOM 770 N N . ALA A 1 98 ? -16.224 0.638 -0.584 1.00 88.06 98 ALA A N 1
ATOM 771 C CA . ALA A 1 98 ? -16.547 0.939 -1.982 1.00 88.06 98 ALA A CA 1
ATOM 772 C C . ALA A 1 98 ? -15.557 1.937 -2.615 1.00 88.06 98 ALA A C 1
ATOM 774 O O . ALA A 1 98 ? -15.206 1.827 -3.788 1.00 88.06 98 ALA A O 1
ATOM 775 N N . ILE A 1 99 ? -15.092 2.924 -1.839 1.00 88.62 99 ILE A N 1
ATOM 776 C CA . ILE A 1 99 ? -14.057 3.858 -2.302 1.00 88.62 99 ILE A CA 1
ATOM 777 C C . ILE A 1 99 ? -12.736 3.114 -2.515 1.00 88.62 99 ILE A C 1
ATOM 779 O O . ILE A 1 99 ? -12.072 3.340 -3.523 1.00 88.62 99 ILE A O 1
ATOM 783 N N . GLU A 1 100 ? -12.350 2.239 -1.589 1.00 88.75 100 GLU A N 1
ATOM 784 C CA . GLU A 1 100 ? -11.137 1.432 -1.721 1.00 88.75 100 GLU A CA 1
ATOM 785 C C . GLU A 1 100 ? -11.204 0.499 -2.933 1.00 88.75 100 GLU A C 1
ATOM 787 O O . GLU A 1 100 ? -10.285 0.527 -3.746 1.00 88.75 100 GLU A O 1
ATOM 792 N N . GLU A 1 101 ? -12.318 -0.200 -3.139 1.00 89.25 101 GLU A N 1
ATOM 793 C CA . GLU A 1 101 ? -12.558 -1.037 -4.317 1.00 89.25 101 GLU A CA 1
ATOM 794 C C . GLU A 1 101 ? -12.383 -0.246 -5.624 1.00 89.25 101 GLU A C 1
ATOM 796 O O . GLU A 1 101 ? -11.641 -0.669 -6.511 1.00 89.25 101 GLU A O 1
ATOM 801 N N . SER A 1 102 ? -12.969 0.955 -5.717 1.00 90.81 102 SER A N 1
ATOM 802 C CA . SER A 1 102 ? -12.817 1.814 -6.903 1.00 90.81 102 SER A CA 1
ATOM 803 C C . SER A 1 102 ? -11.373 2.272 -7.148 1.00 90.81 102 SER A C 1
ATOM 805 O O . SER A 1 102 ? -10.945 2.424 -8.293 1.00 90.81 102 SER A O 1
ATOM 807 N N . LEU A 1 103 ? -10.602 2.490 -6.077 1.00 88.06 103 LEU A N 1
ATOM 808 C CA . LEU A 1 103 ? -9.189 2.852 -6.179 1.00 88.06 103 LEU A CA 1
ATOM 809 C C . LEU A 1 103 ? -8.352 1.657 -6.633 1.00 88.06 103 LEU A C 1
ATOM 811 O O . LEU A 1 103 ? -7.468 1.829 -7.470 1.00 88.06 103 LEU A O 1
ATOM 815 N N . CYS A 1 104 ? -8.641 0.467 -6.110 1.00 86.44 104 CYS A N 1
ATOM 816 C CA . CYS A 1 104 ? -7.995 -0.773 -6.519 1.00 86.44 104 CYS A CA 1
ATOM 817 C C . CYS A 1 104 ? -8.268 -1.072 -8.001 1.00 86.44 104 CYS A C 1
ATOM 819 O O . CYS A 1 104 ? -7.332 -1.355 -8.746 1.00 86.44 104 CYS A O 1
ATOM 821 N N . GLU A 1 105 ? -9.511 -0.908 -8.467 1.00 91.50 105 GLU A N 1
ATOM 822 C CA . GLU A 1 105 ? -9.857 -1.063 -9.885 1.00 91.50 105 GLU A CA 1
ATOM 823 C C . GLU A 1 105 ? -9.070 -0.090 -10.776 1.00 91.50 105 GLU A C 1
ATOM 825 O O . GLU A 1 105 ? -8.427 -0.515 -11.740 1.00 91.50 105 GLU A O 1
ATOM 830 N N . ALA A 1 106 ? -9.063 1.203 -10.433 1.00 90.69 106 ALA A N 1
ATOM 831 C CA . ALA A 1 106 ? -8.326 2.214 -11.189 1.00 90.69 106 ALA A CA 1
ATOM 832 C C . ALA A 1 106 ? -6.828 1.877 -11.289 1.00 90.69 106 ALA A C 1
ATOM 834 O O . ALA A 1 106 ? -6.234 1.981 -12.359 1.00 90.69 106 ALA A O 1
ATOM 835 N N . GLN A 1 107 ? -6.226 1.394 -10.203 1.00 86.12 107 GLN A N 1
ATOM 836 C CA . GLN A 1 107 ? -4.819 0.999 -10.199 1.00 86.12 107 GLN A CA 1
ATOM 837 C C . GLN A 1 107 ? -4.534 -0.241 -11.040 1.00 86.12 107 GLN A C 1
ATOM 839 O O . GLN A 1 107 ? -3.512 -0.290 -11.724 1.00 86.12 107 GLN A O 1
ATOM 844 N N . CYS A 1 108 ? -5.415 -1.242 -11.019 1.00 89.94 108 CYS A N 1
ATOM 845 C CA . CYS A 1 108 ? -5.275 -2.399 -11.898 1.00 89.94 108 CYS A CA 1
ATOM 846 C C . CYS A 1 108 ? -5.303 -1.980 -13.373 1.00 89.94 108 CYS A C 1
ATOM 848 O O . CYS A 1 108 ? -4.530 -2.510 -14.176 1.00 89.94 108 CYS A O 1
ATOM 850 N N . LEU A 1 109 ? -6.155 -1.013 -13.725 1.00 93.81 109 LEU A N 1
ATOM 851 C CA . LEU A 1 109 ? -6.213 -0.454 -15.074 1.00 93.81 109 LEU A CA 1
ATOM 852 C C . LEU A 1 109 ? -4.931 0.311 -15.431 1.00 93.81 109 LEU A C 1
ATOM 854 O O . LEU A 1 109 ? -4.358 0.046 -16.488 1.00 93.81 109 LEU A O 1
ATOM 858 N N . ASP A 1 110 ? -4.431 1.170 -14.540 1.00 91.31 110 ASP A N 1
ATOM 859 C CA . ASP A 1 110 ? -3.173 1.905 -14.739 1.00 91.31 110 ASP A CA 1
ATOM 860 C C . ASP A 1 110 ? -1.974 0.951 -14.908 1.00 91.31 110 ASP A C 1
ATOM 862 O O . ASP A 1 110 ? -1.129 1.121 -15.795 1.00 91.31 110 ASP A O 1
ATOM 866 N N . ALA A 1 111 ? -1.902 -0.100 -14.084 1.00 89.06 111 ALA A N 1
ATOM 867 C CA . ALA A 1 111 ? -0.859 -1.119 -14.168 1.00 89.06 111 ALA A CA 1
ATOM 868 C C . ALA A 1 111 ? -0.918 -1.875 -15.504 1.00 89.06 111 ALA A C 1
ATOM 870 O O . ALA A 1 111 ? 0.111 -2.114 -16.145 1.00 89.06 111 ALA A O 1
ATOM 871 N N . LEU A 1 112 ? -2.123 -2.218 -15.958 1.00 95.00 112 LEU A N 1
ATOM 872 C CA . LEU A 1 112 ? -2.343 -2.880 -17.237 1.00 95.00 112 LEU A CA 1
ATOM 873 C C . LEU A 1 112 ? -1.961 -1.977 -18.420 1.00 95.00 112 LEU A C 1
ATOM 875 O O . LEU A 1 112 ? -1.296 -2.444 -19.348 1.00 95.00 112 LEU A O 1
ATOM 879 N N . GLU A 1 113 ? -2.295 -0.686 -18.373 1.00 95.75 113 GLU A N 1
ATOM 880 C CA . GLU A 1 113 ? -1.882 0.289 -19.388 1.00 95.75 113 GLU A CA 1
ATOM 881 C C . GLU A 1 113 ? -0.353 0.439 -19.440 1.00 95.75 113 GLU A C 1
ATOM 883 O O . GLU A 1 113 ? 0.247 0.430 -20.522 1.00 95.75 113 GLU A O 1
ATOM 888 N N . SER A 1 114 ? 0.308 0.483 -18.281 1.00 93.44 114 SER A N 1
ATOM 889 C CA . SER A 1 114 ? 1.771 0.501 -18.184 1.00 93.44 114 SER A CA 1
ATOM 890 C C . SER A 1 114 ? 2.404 -0.728 -18.852 1.00 93.44 114 SER A C 1
ATOM 892 O O . SER A 1 114 ? 3.301 -0.600 -19.694 1.00 93.44 114 SER A O 1
ATOM 894 N N . ILE A 1 115 ? 1.881 -1.927 -18.580 1.00 93.38 115 ILE A N 1
ATOM 895 C CA . ILE A 1 115 ? 2.353 -3.166 -19.214 1.00 93.38 115 ILE A CA 1
ATOM 896 C C . ILE A 1 115 ? 2.149 -3.107 -20.731 1.00 93.38 115 ILE A C 1
ATOM 898 O O . ILE A 1 115 ? 3.066 -3.420 -21.495 1.00 93.38 115 ILE A O 1
ATOM 902 N N . TRP A 1 116 ? 0.970 -2.689 -21.192 1.00 96.00 116 TRP A N 1
ATOM 903 C CA . TRP A 1 116 ? 0.674 -2.583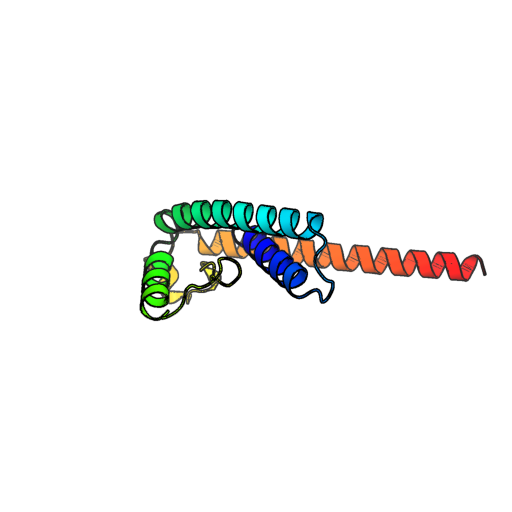 -22.620 1.00 96.00 116 TRP A CA 1
ATOM 904 C C . TRP A 1 116 ? 1.583 -1.588 -23.335 1.00 96.00 116 TRP A C 1
ATOM 906 O O . TRP A 1 116 ? 2.127 -1.914 -24.393 1.00 96.00 116 TRP A O 1
ATOM 916 N N . SER A 1 117 ? 1.799 -0.409 -22.756 1.00 94.81 117 SER A N 1
ATOM 917 C CA . SER A 1 117 ? 2.676 0.613 -23.330 1.00 94.81 117 SER A CA 1
ATOM 918 C C . SER A 1 117 ? 4.128 0.125 -23.441 1.00 94.81 117 SER A C 1
ATOM 920 O O . SER A 1 117 ? 4.766 0.310 -24.483 1.00 94.81 117 SER A O 1
ATOM 922 N N . SER A 1 118 ? 4.626 -0.595 -22.431 1.00 94.75 118 SER A N 1
ATOM 923 C CA . SER A 1 118 ? 5.951 -1.226 -22.441 1.00 94.75 118 SER A CA 1
ATOM 924 C C . SER A 1 118 ? 6.079 -2.272 -23.555 1.00 94.75 118 SER A C 1
ATOM 926 O O . SER A 1 118 ? 6.997 -2.214 -24.381 1.00 94.75 118 SER A O 1
ATOM 928 N N . GLN A 1 119 ? 5.102 -3.178 -23.665 1.00 94.50 119 GLN A N 1
ATOM 929 C CA . GLN A 1 119 ? 5.069 -4.206 -24.711 1.00 94.50 119 GLN A CA 1
ATOM 930 C C . GLN A 1 119 ? 4.997 -3.598 -26.115 1.00 94.50 119 GLN A C 1
ATOM 932 O O . GLN A 1 119 ? 5.697 -4.035 -27.032 1.00 94.50 119 GLN A O 1
ATOM 937 N N . GLN A 1 120 ? 4.175 -2.564 -26.293 1.00 94.69 120 GLN A N 1
ATOM 938 C CA . GLN A 1 120 ? 4.038 -1.875 -27.569 1.00 94.69 120 GLN A CA 1
ATOM 939 C C . GLN A 1 120 ? 5.337 -1.171 -27.969 1.00 94.69 120 GLN A C 1
ATOM 941 O O . GLN A 1 120 ? 5.753 -1.258 -29.127 1.00 94.69 120 GLN A O 1
ATOM 946 N N . THR A 1 121 ? 6.013 -0.537 -27.010 1.00 95.00 121 THR A N 1
ATOM 947 C CA . THR A 1 121 ? 7.315 0.107 -27.224 1.00 95.00 121 THR A CA 1
ATOM 948 C C . THR A 1 121 ? 8.368 -0.915 -27.653 1.00 95.00 121 THR A C 1
ATOM 950 O O . THR A 1 121 ? 9.067 -0.702 -28.645 1.00 95.00 121 THR A O 1
ATOM 953 N N . MET A 1 122 ? 8.432 -2.069 -26.981 1.00 94.50 122 MET A N 1
ATOM 954 C CA . MET A 1 122 ? 9.355 -3.151 -27.335 1.00 94.50 122 MET A CA 1
ATOM 955 C C . MET A 1 122 ? 9.089 -3.701 -28.744 1.00 94.50 122 MET A C 1
ATOM 957 O O . MET A 1 122 ? 10.018 -3.884 -29.531 1.00 94.50 122 MET A O 1
ATOM 961 N N . ARG A 1 123 ? 7.820 -3.920 -29.107 1.00 93.25 123 ARG A N 1
ATOM 962 C CA . ARG A 1 123 ? 7.441 -4.372 -30.456 1.00 93.25 123 ARG A CA 1
ATOM 963 C C . ARG A 1 123 ? 7.810 -3.354 -31.530 1.00 93.25 123 ARG A C 1
ATOM 965 O O . ARG A 1 123 ? 8.340 -3.739 -32.570 1.00 93.25 123 ARG A O 1
ATOM 972 N N . ALA A 1 124 ? 7.551 -2.071 -31.282 1.00 92.62 124 ALA A N 1
ATOM 973 C CA . ALA A 1 124 ? 7.908 -0.997 -32.202 1.00 92.62 124 ALA A CA 1
ATOM 974 C C . ALA A 1 124 ? 9.427 -0.918 -32.408 1.00 92.62 124 ALA A C 1
ATOM 976 O O . ALA A 1 124 ? 9.888 -0.805 -33.544 1.00 92.62 124 ALA A O 1
ATOM 977 N N . PHE A 1 125 ? 10.200 -1.056 -31.328 1.00 93.38 125 PHE A N 1
ATOM 978 C CA . PHE A 1 125 ? 11.657 -1.111 -31.379 1.00 93.38 125 PHE A CA 1
ATOM 979 C C . PHE A 1 125 ? 12.155 -2.290 -32.227 1.00 93.38 125 PHE A C 1
ATOM 981 O O . PHE A 1 125 ? 12.931 -2.086 -33.157 1.00 93.38 125 PHE A O 1
ATOM 988 N N . LEU A 1 126 ? 11.664 -3.508 -31.982 1.00 93.88 126 LEU A N 1
ATOM 989 C CA . LEU A 1 126 ? 12.047 -4.689 -32.767 1.00 93.88 126 LEU A CA 1
ATOM 990 C C . LEU A 1 126 ? 11.670 -4.550 -34.248 1.00 93.88 126 LEU A C 1
ATOM 992 O O . LEU A 1 126 ? 12.462 -4.885 -35.126 1.00 93.88 126 LEU A O 1
ATOM 996 N N . ALA A 1 127 ? 10.482 -4.018 -34.544 1.00 92.38 127 ALA A N 1
ATOM 997 C CA . ALA A 1 127 ? 10.047 -3.771 -35.915 1.00 92.38 127 ALA A CA 1
ATOM 998 C C . ALA A 1 127 ? 10.920 -2.724 -36.624 1.00 92.38 127 ALA A C 1
ATOM 1000 O O . ALA A 1 127 ? 11.196 -2.868 -37.814 1.00 92.38 127 ALA A O 1
ATOM 1001 N N . PHE A 1 128 ? 11.362 -1.685 -35.911 1.00 93.38 128 PHE A N 1
ATOM 1002 C CA . PHE A 1 128 ? 12.320 -0.713 -36.429 1.00 93.38 128 PHE A CA 1
ATOM 1003 C C . PHE A 1 128 ? 13.669 -1.373 -36.732 1.00 93.38 128 PHE A C 1
ATOM 1005 O O . PHE A 1 128 ? 14.189 -1.201 -37.831 1.00 93.38 128 PHE A O 1
ATOM 1012 N N . TRP A 1 129 ? 14.212 -2.170 -35.811 1.00 92.19 129 TRP A N 1
ATOM 1013 C CA . TRP A 1 129 ? 15.483 -2.869 -36.021 1.00 92.19 129 TRP A CA 1
ATOM 1014 C C . TRP A 1 129 ? 15.438 -3.828 -37.209 1.00 92.19 129 TRP A C 1
ATOM 1016 O O . TRP A 1 129 ? 16.300 -3.754 -38.076 1.00 92.19 129 TRP A O 1
ATOM 1026 N N . ASN A 1 130 ? 14.389 -4.645 -37.318 1.00 88.81 130 ASN A N 1
ATOM 1027 C CA . ASN A 1 130 ? 14.217 -5.589 -38.427 1.00 88.81 130 ASN A CA 1
ATOM 1028 C C . ASN A 1 130 ? 14.071 -4.919 -39.803 1.00 88.81 130 ASN A C 1
ATOM 1030 O O . ASN A 1 130 ? 14.212 -5.589 -40.818 1.00 88.81 130 ASN A O 1
ATOM 1034 N N . ARG A 1 131 ? 13.733 -3.624 -39.858 1.00 87.94 131 ARG A N 1
ATOM 1035 C CA . ARG A 1 131 ? 13.649 -2.853 -41.110 1.00 87.94 131 ARG A CA 1
ATOM 1036 C C . ARG A 1 131 ? 14.963 -2.168 -41.491 1.00 87.94 131 ARG A C 1
ATOM 1038 O O . ARG A 1 131 ? 15.081 -1.726 -42.627 1.00 87.94 131 ARG A O 1
ATOM 1045 N N . ASN A 1 132 ? 15.892 -2.022 -40.546 1.00 80.31 132 ASN A N 1
ATOM 1046 C CA . ASN A 1 132 ? 17.179 -1.341 -40.736 1.00 80.31 132 ASN A CA 1
ATOM 1047 C C . ASN A 1 132 ? 18.380 -2.313 -40.741 1.00 80.31 132 ASN A C 1
ATOM 1049 O O . ASN A 1 132 ? 19.523 -1.858 -40.779 1.00 80.31 132 ASN A O 1
ATOM 1053 N N . LEU A 1 133 ? 18.114 -3.622 -40.693 1.00 61.12 133 LEU A N 1
ATOM 1054 C CA . LEU A 1 133 ? 19.037 -4.734 -40.952 1.00 61.12 133 LEU A CA 1
ATOM 1055 C C . LEU A 1 133 ? 18.808 -5.258 -42.373 1.00 61.12 133 LEU A C 1
ATOM 1057 O O . LEU A 1 133 ? 19.816 -5.599 -43.029 1.00 61.12 133 LEU A O 1
#

Secondary structure (DSSP, 8-state):
-HHHHHHHHHHHHHHHH--S---HHHHHHHHHHHHHHHHHHHHHHHHHHHH-HHHHHHHHHHHHH--SPPPTTS-----GGGS-GGGHHHHS-TTHHHHHHHHHHHHHHHHHHHHHHHHHHHHHHHHHHHHH-

Radius of gyration: 20.03 Å; chains: 1; bounding box: 49×21×62 Å

Foldseek 3Di:
DVVVLLVLLVVLVVLVPPPDPQDPVSVVVSVVSLVVSVVVLVVLVVVCVVFFVLVVVVVVVVVVPDPDDDRSSPDDPDDLVNDDPVCCVPGGHPCRSVVVVVVVVVVVVVVVVVVVVVVVVVVVVVVVVVVVD